Protein AF-A0A2H0RW86-F1 (afdb_monomer)

Solvent-accessible surface area (backbone atoms only — not comparable to full-atom values): 8287 Å² total; per-residue (Å²): 111,72,70,57,53,58,51,48,54,52,51,51,50,51,51,52,51,52,51,49,52,52,50,54,51,50,53,52,51,52,52,51,55,50,51,50,54,52,52,51,33,62,74,70,50,51,62,77,38,70,71,53,38,52,56,49,49,55,52,49,53,41,53,51,54,52,46,53,52,49,55,52,52,46,53,49,54,55,44,23,73,74,66,79,49,75,62,65,65,63,55,47,53,47,55,24,49,53,36,49,50,42,55,75,63,46,42,89,82,46,55,74,65,56,49,51,50,34,50,52,50,19,50,52,39,46,52,52,43,49,72,73,49,40,73,64,54,54,55,51,53,51,52,58,58,53,61,65,73,74,117

Sequence (151 aa):
MQRIISQLDKLFSFFVFLVIVMLALYMALRIGVGAEYMFSGVLSGELLDHDVLDIFSRRALHSIAEMIILIKAYRILVSYLKTHHVSVEYIVEISIIAPAIELLFAAEYYDSVSKVVLAVFGLCNLFLYLYFFGADHDEELHNVMGKHRTK

Structure (mmCIF, N/CA/C/O backbone):
data_AF-A0A2H0RW86-F1
#
_entry.id   AF-A0A2H0RW86-F1
#
loop_
_atom_site.group_PDB
_atom_site.id
_atom_site.type_symbol
_atom_site.label_atom_id
_atom_site.label_alt_id
_atom_site.label_comp_id
_atom_site.label_asym_id
_atom_site.label_entity_id
_atom_site.label_seq_id
_atom_site.pdbx_PDB_ins_code
_atom_site.Cartn_x
_atom_site.Cartn_y
_atom_site.Cartn_z
_atom_site.occupancy
_atom_site.B_iso_or_equiv
_atom_site.auth_seq_id
_atom_site.auth_comp_id
_atom_site.auth_asym_id
_atom_site.auth_atom_id
_atom_site.pdbx_PDB_model_num
ATOM 1 N N . MET A 1 1 ? -13.739 -2.473 36.608 1.00 60.31 1 MET A N 1
ATOM 2 C CA . MET A 1 1 ? -13.925 -2.849 35.188 1.00 60.31 1 MET A CA 1
ATOM 3 C C . MET A 1 1 ? -13.865 -1.644 34.248 1.00 60.31 1 MET A C 1
ATOM 5 O O . MET A 1 1 ? -12.967 -1.611 33.423 1.00 60.31 1 MET A O 1
ATOM 9 N N . GLN A 1 2 ? -14.696 -0.608 34.425 1.00 69.25 2 GLN A N 1
ATOM 10 C CA . GLN A 1 2 ? -14.697 0.590 33.555 1.00 69.25 2 GLN A CA 1
ATOM 11 C C . GLN A 1 2 ? -13.342 1.321 33.433 1.00 69.25 2 GLN A C 1
ATOM 13 O O . GLN A 1 2 ? -12.971 1.741 32.342 1.00 69.25 2 GLN A O 1
ATOM 18 N N . ARG A 1 3 ? -12.553 1.425 34.516 1.00 73.81 3 ARG A N 1
ATOM 19 C CA . ARG A 1 3 ? -11.195 2.008 34.451 1.00 73.81 3 ARG A CA 1
ATOM 20 C C . ARG A 1 3 ? -10.226 1.205 33.579 1.00 73.81 3 ARG A C 1
ATOM 22 O O . ARG A 1 3 ? -9.377 1.810 32.945 1.00 73.81 3 ARG A O 1
ATOM 29 N N . ILE A 1 4 ? -10.346 -0.122 33.549 1.00 78.25 4 ILE A N 1
ATOM 30 C CA . ILE A 1 4 ? -9.467 -0.987 32.745 1.00 78.25 4 ILE A CA 1
ATOM 31 C C . ILE A 1 4 ? -9.803 -0.815 31.262 1.00 78.25 4 ILE A C 1
ATOM 33 O O . ILE A 1 4 ? -8.898 -0.624 30.463 1.00 78.25 4 ILE A O 1
ATOM 37 N N . ILE A 1 5 ? -11.096 -0.780 30.925 1.00 74.81 5 ILE A N 1
ATOM 38 C CA . ILE A 1 5 ? -11.583 -0.551 29.556 1.00 74.81 5 ILE A CA 1
ATOM 39 C C . ILE A 1 5 ? -11.087 0.808 29.035 1.00 74.81 5 ILE A C 1
ATOM 41 O O . ILE A 1 5 ? -10.445 0.873 27.997 1.00 74.81 5 ILE A O 1
ATOM 45 N N . SER A 1 6 ? -11.238 1.879 29.823 1.00 74.88 6 SER A N 1
ATOM 46 C CA . SER A 1 6 ? -10.766 3.216 29.428 1.00 74.88 6 SER A CA 1
ATOM 47 C C . SER A 1 6 ? -9.241 3.319 29.251 1.00 74.88 6 SER A C 1
ATOM 49 O O . SER A 1 6 ? -8.766 4.096 28.423 1.00 74.88 6 SER A O 1
ATOM 51 N N . GLN A 1 7 ? -8.456 2.568 30.028 1.00 80.69 7 GLN A N 1
ATOM 52 C CA . GLN A 1 7 ? -6.997 2.518 29.865 1.00 80.69 7 GLN A CA 1
ATOM 53 C C . GLN A 1 7 ? -6.602 1.703 28.625 1.00 80.69 7 GLN A C 1
ATOM 55 O O . GLN A 1 7 ? -5.671 2.086 27.919 1.00 80.69 7 GLN A O 1
ATOM 60 N N . LEU A 1 8 ? -7.338 0.627 28.330 1.00 77.56 8 LEU A N 1
ATOM 61 C CA . LEU A 1 8 ? -7.150 -0.195 27.136 1.00 77.56 8 LEU A CA 1
ATOM 62 C C . LEU A 1 8 ? -7.418 0.607 25.853 1.00 77.56 8 LEU A C 1
ATOM 64 O O . LEU A 1 8 ? -6.594 0.585 24.944 1.00 77.56 8 LEU A O 1
ATOM 68 N N . ASP A 1 9 ? -8.505 1.382 25.812 1.00 79.62 9 ASP A N 1
ATOM 69 C CA . ASP A 1 9 ? -8.856 2.209 24.648 1.00 79.62 9 ASP A CA 1
ATOM 70 C C . ASP A 1 9 ? -7.793 3.277 24.358 1.00 79.62 9 ASP A C 1
ATOM 72 O O . ASP A 1 9 ? -7.434 3.528 23.204 1.00 79.62 9 ASP A O 1
ATOM 76 N N . LYS A 1 10 ? -7.227 3.885 25.409 1.00 81.50 10 LYS A N 1
ATOM 77 C CA . LYS A 1 10 ? -6.117 4.842 25.281 1.00 81.50 10 LYS A CA 1
ATOM 78 C C . LYS A 1 10 ? -4.848 4.179 24.761 1.00 81.50 10 LYS A C 1
ATOM 80 O O . LYS A 1 10 ? -4.180 4.757 23.906 1.00 81.50 10 LYS A O 1
ATOM 85 N N . LEU A 1 11 ? -4.527 2.981 25.251 1.00 85.25 11 LEU A N 1
ATOM 86 C CA . LEU A 1 11 ? -3.377 2.211 24.780 1.00 85.25 11 LEU A CA 1
ATOM 87 C C . LEU A 1 11 ? -3.537 1.842 23.300 1.00 85.25 11 LEU A C 1
ATOM 89 O O . LEU A 1 11 ? -2.606 2.027 22.521 1.00 85.25 11 LEU A O 1
ATOM 93 N N . PHE A 1 12 ? -4.723 1.379 22.903 1.00 81.00 12 PHE A N 1
ATOM 94 C CA . PHE A 1 12 ? -5.012 1.021 21.518 1.00 81.00 12 PHE A CA 1
ATOM 95 C C . PHE A 1 12 ? -4.956 2.242 20.593 1.00 81.00 12 PHE A C 1
ATOM 97 O O . PHE A 1 12 ? -4.340 2.195 19.533 1.00 81.00 12 PHE A O 1
ATOM 104 N N . SER A 1 13 ? -5.511 3.374 21.024 1.00 81.25 13 SER A N 1
ATOM 105 C CA . SER A 1 13 ? -5.438 4.632 20.270 1.00 81.25 13 SER A CA 1
ATOM 106 C C . SER A 1 13 ? -3.998 5.127 20.121 1.00 81.25 13 SER A C 1
ATOM 108 O O . SER A 1 13 ? -3.603 5.569 19.045 1.00 81.25 13 SER A O 1
ATOM 110 N N . PHE A 1 14 ? -3.184 5.012 21.173 1.00 86.88 14 PHE A N 1
ATOM 111 C CA . PHE A 1 14 ? -1.761 5.340 21.109 1.00 86.88 14 PHE A CA 1
ATOM 112 C C . PHE A 1 14 ? -1.005 4.417 20.145 1.00 86.88 14 PHE A C 1
ATOM 114 O O . PHE A 1 14 ? -0.202 4.889 19.342 1.00 86.88 14 PHE A O 1
ATOM 121 N N . PHE A 1 15 ? -1.299 3.117 20.177 1.00 86.50 15 PHE A N 1
ATOM 122 C CA . PHE A 1 15 ? -0.742 2.153 19.234 1.00 86.50 15 PHE A CA 1
ATOM 123 C C . PHE A 1 15 ? -1.103 2.510 17.787 1.00 86.50 15 PHE A C 1
ATOM 125 O O . PHE A 1 15 ? -0.214 2.610 16.945 1.00 86.50 15 PHE A O 1
ATOM 132 N N . VAL A 1 16 ? -2.378 2.788 17.498 1.00 85.56 16 VAL A N 1
ATOM 133 C CA . VAL A 1 16 ? -2.818 3.194 16.154 1.00 85.56 16 VAL A CA 1
ATOM 134 C C . VAL A 1 16 ? -2.143 4.493 15.712 1.00 85.56 16 VAL A C 1
ATOM 136 O O . VAL A 1 16 ? -1.704 4.595 14.569 1.00 85.56 16 VAL A O 1
ATOM 139 N N . PHE A 1 17 ? -2.002 5.471 16.608 1.00 86.94 17 PHE A N 1
ATOM 140 C CA . PHE A 1 17 ? -1.267 6.700 16.317 1.00 86.94 17 PHE A CA 1
ATOM 141 C C . PHE A 1 17 ? 0.189 6.421 15.921 1.00 86.94 17 PHE A C 1
ATOM 143 O O . PHE A 1 17 ? 0.665 6.953 14.919 1.00 86.94 17 PHE A O 1
ATOM 150 N N . LEU A 1 18 ? 0.878 5.546 16.655 1.00 90.44 18 LEU A N 1
ATOM 151 C CA . LEU A 1 18 ? 2.242 5.137 16.328 1.00 90.44 18 LEU A CA 1
ATOM 152 C C . LEU A 1 18 ? 2.302 4.476 14.943 1.00 90.44 18 LEU A C 1
ATOM 154 O O . LEU A 1 18 ? 3.158 4.837 14.137 1.00 90.44 18 LEU A O 1
ATOM 158 N N . VAL A 1 19 ? 1.362 3.578 14.631 1.00 88.81 19 VAL A N 1
ATOM 159 C CA . VAL A 1 19 ? 1.268 2.933 13.309 1.00 88.81 19 VAL A CA 1
ATOM 160 C C . VAL A 1 19 ? 1.077 3.968 12.199 1.00 88.81 19 VAL A C 1
ATOM 162 O O . VAL A 1 19 ? 1.751 3.885 11.178 1.00 88.81 19 VAL A O 1
ATOM 165 N N . ILE A 1 20 ? 0.224 4.976 12.395 1.00 89.00 20 ILE A N 1
ATOM 166 C CA . ILE A 1 20 ? 0.021 6.062 11.421 1.00 89.00 20 ILE A CA 1
ATOM 167 C C . ILE A 1 20 ? 1.318 6.829 11.168 1.00 89.00 20 ILE A C 1
ATOM 169 O O . ILE A 1 20 ? 1.648 7.111 10.016 1.00 89.00 20 ILE A O 1
ATOM 173 N N . VAL A 1 21 ? 2.061 7.157 12.228 1.00 91.31 21 VAL A N 1
ATOM 174 C CA . VAL A 1 21 ? 3.346 7.860 12.110 1.00 91.31 21 VAL A CA 1
ATOM 175 C C . VAL A 1 21 ? 4.367 6.998 11.369 1.00 91.31 21 VAL A C 1
ATOM 177 O O . VAL A 1 21 ? 5.021 7.491 10.452 1.00 91.31 21 VAL A O 1
ATOM 180 N N . MET A 1 22 ? 4.478 5.710 11.710 1.00 90.88 22 MET A N 1
ATOM 181 C CA . MET A 1 22 ? 5.377 4.784 11.012 1.00 90.88 22 MET A CA 1
ATOM 182 C C . MET A 1 22 ? 5.008 4.632 9.538 1.00 90.88 22 MET A C 1
ATOM 184 O O . MET A 1 22 ? 5.891 4.631 8.686 1.00 90.88 22 MET A O 1
ATOM 188 N N . LEU A 1 23 ? 3.716 4.546 9.228 1.00 90.25 23 LEU A N 1
ATOM 189 C CA . LEU A 1 23 ? 3.223 4.419 7.862 1.00 90.25 23 LEU A CA 1
ATOM 190 C C . LEU A 1 23 ? 3.510 5.688 7.044 1.00 90.25 23 LEU A C 1
ATOM 192 O O . LEU A 1 23 ? 3.993 5.594 5.920 1.00 90.25 23 LEU A O 1
ATOM 196 N N . ALA A 1 24 ? 3.290 6.872 7.621 1.00 89.94 24 ALA A N 1
ATOM 197 C CA . ALA A 1 24 ? 3.628 8.143 6.983 1.00 89.94 24 ALA A CA 1
ATOM 198 C C . ALA A 1 24 ? 5.141 8.279 6.738 1.00 89.94 24 ALA A C 1
ATOM 200 O O . ALA A 1 24 ? 5.560 8.715 5.666 1.00 89.94 24 ALA A O 1
ATOM 201 N N . LEU A 1 25 ? 5.966 7.861 7.705 1.00 94.44 25 LEU A N 1
ATOM 202 C CA . LEU A 1 25 ? 7.419 7.839 7.549 1.00 94.44 25 LEU A CA 1
ATOM 203 C C . LEU A 1 25 ? 7.844 6.862 6.446 1.00 94.44 25 LEU A C 1
ATOM 205 O O . LEU A 1 25 ? 8.663 7.216 5.603 1.00 94.44 25 LEU A O 1
ATOM 209 N N . TYR A 1 26 ? 7.263 5.661 6.419 1.00 91.06 26 TYR A N 1
ATOM 210 C CA . TYR A 1 26 ? 7.523 4.666 5.381 1.00 91.06 26 TYR A CA 1
ATOM 211 C C . TYR A 1 26 ? 7.193 5.209 3.985 1.00 91.06 26 TYR A C 1
ATOM 213 O O . TYR A 1 26 ? 8.032 5.129 3.092 1.00 91.06 26 TYR A O 1
ATOM 221 N N . MET A 1 27 ? 6.023 5.835 3.807 1.00 90.56 27 MET A N 1
ATOM 222 C CA . MET A 1 27 ? 5.651 6.484 2.544 1.00 90.56 27 MET A CA 1
ATOM 223 C C . MET A 1 27 ? 6.663 7.558 2.133 1.00 90.56 27 MET A C 1
ATOM 225 O O . MET A 1 27 ? 7.093 7.584 0.982 1.00 90.56 27 MET A O 1
ATOM 229 N N . ALA A 1 28 ? 7.063 8.429 3.064 1.00 91.44 28 ALA A N 1
ATOM 230 C CA . ALA A 1 28 ? 8.018 9.498 2.786 1.00 91.44 28 ALA A CA 1
ATOM 231 C C . ALA A 1 28 ? 9.384 8.944 2.353 1.00 91.44 28 ALA A C 1
ATOM 233 O O . ALA A 1 28 ? 9.948 9.402 1.359 1.00 91.44 28 ALA A O 1
ATOM 234 N N . LEU A 1 29 ? 9.884 7.920 3.051 1.00 92.25 29 LEU A N 1
ATOM 235 C CA . LEU A 1 29 ? 11.125 7.235 2.690 1.00 92.25 29 LEU A CA 1
ATOM 236 C C . LEU A 1 29 ? 11.011 6.561 1.322 1.00 92.25 29 LEU A C 1
ATOM 238 O O . LEU A 1 29 ? 11.920 6.685 0.504 1.00 92.25 29 LEU A O 1
ATOM 242 N N . ARG A 1 30 ? 9.886 5.897 1.039 1.00 88.00 30 ARG A N 1
ATOM 243 C CA . ARG A 1 30 ? 9.650 5.231 -0.245 1.00 88.00 30 ARG A CA 1
ATOM 244 C C . ARG A 1 30 ? 9.662 6.220 -1.410 1.00 88.00 30 ARG A C 1
ATOM 246 O O . ARG A 1 30 ? 10.295 5.945 -2.426 1.00 88.00 30 ARG A O 1
ATOM 253 N N . ILE A 1 31 ? 9.009 7.373 -1.250 1.00 87.81 31 ILE A N 1
ATOM 254 C CA . ILE A 1 31 ? 9.017 8.458 -2.243 1.00 87.81 31 ILE A CA 1
ATOM 255 C C . ILE A 1 31 ? 10.432 9.006 -2.422 1.00 87.81 31 ILE A C 1
ATOM 257 O O . ILE A 1 31 ? 10.868 9.178 -3.556 1.00 87.81 31 ILE A O 1
ATOM 261 N N . GLY A 1 32 ? 11.153 9.252 -1.323 1.00 88.88 32 GLY A N 1
ATOM 262 C CA . GLY A 1 32 ? 12.518 9.779 -1.363 1.00 88.88 32 GLY A CA 1
ATOM 263 C C . GLY A 1 32 ? 13.478 8.861 -2.118 1.00 88.88 32 GLY A C 1
ATOM 264 O O . GLY A 1 32 ? 14.140 9.300 -3.053 1.00 88.88 32 GLY A O 1
ATOM 265 N N . VAL A 1 33 ? 13.478 7.572 -1.775 1.00 88.00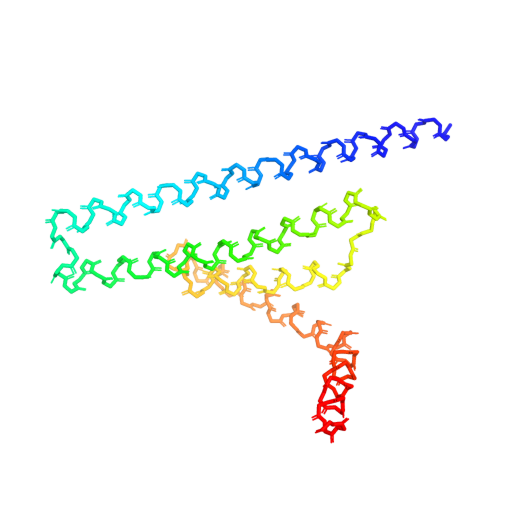 33 VAL A N 1
ATOM 266 C CA . VAL A 1 33 ? 14.282 6.549 -2.457 1.00 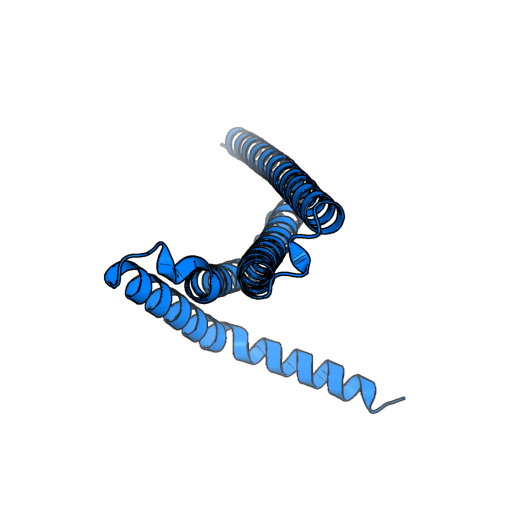88.00 33 VAL A CA 1
ATOM 267 C C . VAL A 1 33 ? 13.876 6.422 -3.929 1.00 88.00 33 VAL A C 1
ATOM 269 O O . VAL A 1 33 ? 14.732 6.351 -4.806 1.00 88.00 33 VAL A O 1
ATOM 272 N N . GLY A 1 34 ? 12.572 6.438 -4.226 1.00 83.94 34 GLY A N 1
ATOM 273 C CA . GLY A 1 34 ? 12.075 6.429 -5.601 1.00 83.94 34 GLY A CA 1
ATOM 274 C C . GLY A 1 34 ? 12.603 7.610 -6.417 1.00 83.94 34 GLY A C 1
ATOM 275 O O . GLY A 1 34 ? 13.128 7.407 -7.509 1.00 83.94 34 GLY A O 1
ATOM 276 N N . ALA A 1 35 ? 12.522 8.825 -5.868 1.00 86.00 35 ALA A N 1
ATOM 277 C CA . ALA A 1 35 ? 12.998 10.048 -6.509 1.00 86.00 35 ALA A CA 1
ATOM 278 C C . ALA A 1 35 ? 14.515 10.038 -6.750 1.00 86.00 35 ALA A C 1
ATOM 280 O O . ALA A 1 35 ? 14.958 10.470 -7.813 1.00 86.00 35 ALA A O 1
ATOM 281 N N . GLU A 1 36 ? 15.299 9.512 -5.805 1.00 87.94 36 GLU A N 1
ATOM 282 C CA . GLU A 1 36 ? 16.748 9.356 -5.960 1.00 87.94 36 GLU A CA 1
ATOM 283 C C . GLU A 1 36 ? 17.088 8.436 -7.138 1.00 87.94 36 GLU A C 1
ATOM 285 O O . GLU A 1 36 ? 17.870 8.828 -8.003 1.00 87.94 36 GLU A O 1
ATOM 290 N N . TYR A 1 37 ? 16.435 7.272 -7.238 1.00 83.88 37 TYR A N 1
ATOM 291 C CA . TYR A 1 37 ? 16.625 6.358 -8.368 1.00 83.88 37 TYR A CA 1
ATOM 292 C C . TYR A 1 37 ? 16.216 6.978 -9.710 1.00 83.88 37 TYR A C 1
ATOM 294 O O . TYR A 1 37 ? 16.891 6.755 -10.716 1.00 83.88 37 TYR A O 1
ATOM 302 N N . MET A 1 38 ? 15.130 7.765 -9.749 1.00 80.81 38 MET A N 1
ATOM 303 C CA . MET A 1 38 ? 14.756 8.487 -10.974 1.00 80.81 38 MET A CA 1
ATOM 304 C C . MET A 1 38 ? 15.845 9.487 -11.363 1.00 80.81 38 MET A C 1
ATOM 306 O O . MET A 1 38 ? 16.247 9.558 -12.521 1.00 80.81 38 MET A O 1
ATOM 310 N N . PHE A 1 39 ? 16.324 10.265 -10.392 1.00 86.31 39 PHE A N 1
ATOM 311 C CA . PHE A 1 39 ? 17.309 11.310 -10.625 1.00 86.31 39 PHE A CA 1
ATOM 312 C C . PHE A 1 39 ? 18.645 10.733 -11.098 1.00 86.31 39 PHE A C 1
ATOM 314 O O . PHE A 1 39 ? 19.209 11.225 -12.077 1.00 86.31 39 PHE A O 1
ATOM 321 N N . SER A 1 40 ? 19.122 9.661 -10.457 1.00 85.88 40 SER A N 1
ATOM 322 C CA . SER A 1 40 ? 20.357 8.993 -10.863 1.00 85.88 40 SER A CA 1
ATOM 323 C C . SER A 1 40 ? 20.240 8.394 -12.264 1.00 85.88 40 SER A C 1
ATOM 325 O O . SER A 1 40 ? 21.162 8.570 -13.051 1.00 85.88 40 SER A O 1
ATOM 327 N N . GLY A 1 41 ? 19.104 7.769 -12.600 1.00 81.81 41 GLY A N 1
ATOM 328 C CA . GLY A 1 41 ? 18.860 7.177 -13.922 1.00 81.81 41 GLY A CA 1
ATOM 329 C C . GLY A 1 41 ? 18.757 8.201 -15.061 1.00 81.81 41 GLY A C 1
ATOM 330 O O . GLY A 1 41 ? 19.171 7.929 -16.188 1.00 81.81 41 GLY A O 1
ATOM 331 N N . VAL A 1 42 ? 18.236 9.405 -14.782 1.00 84.00 42 VAL A N 1
ATOM 332 C CA . VAL A 1 42 ? 18.237 10.522 -15.749 1.00 84.00 42 VAL A CA 1
ATOM 333 C C . VAL A 1 42 ? 19.654 11.048 -15.955 1.00 84.00 42 VAL A C 1
ATOM 335 O O . VAL A 1 42 ? 20.055 11.303 -17.089 1.00 84.00 42 VAL A O 1
ATOM 338 N N . LEU A 1 43 ? 20.418 11.200 -14.872 1.00 86.25 43 LEU A N 1
ATOM 339 C CA . LEU A 1 43 ? 21.770 11.748 -14.923 1.00 86.25 43 LEU A CA 1
ATOM 340 C C . LEU A 1 43 ? 22.775 10.782 -15.572 1.00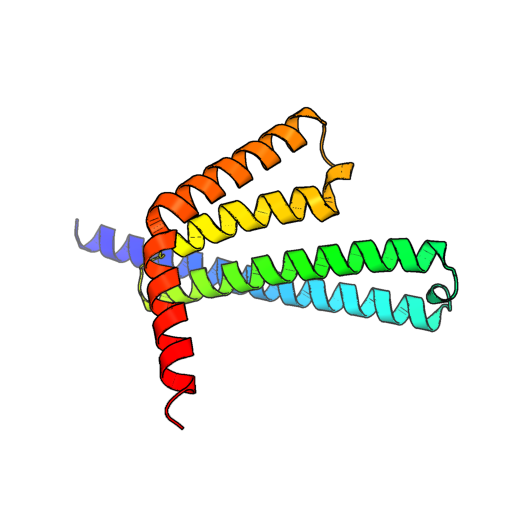 86.25 43 LEU A C 1
ATOM 342 O O . LEU A 1 43 ? 23.682 11.234 -16.268 1.00 86.25 43 LEU A O 1
ATOM 346 N N . SER A 1 44 ? 22.614 9.471 -15.364 1.00 83.06 44 SER A N 1
ATOM 347 C CA . SER A 1 44 ? 23.459 8.427 -15.960 1.00 83.06 44 SER A CA 1
ATOM 348 C C . SER A 1 44 ? 23.157 8.175 -17.441 1.00 83.06 44 SER A C 1
ATOM 350 O O . SER A 1 44 ? 23.955 7.536 -18.123 1.00 83.06 44 SER A O 1
ATOM 352 N N . GLY A 1 45 ? 22.027 8.676 -17.955 1.00 80.06 45 GLY A N 1
ATOM 353 C CA . GLY A 1 45 ? 21.568 8.412 -19.321 1.00 80.06 45 GLY A CA 1
ATOM 354 C C . GLY A 1 45 ? 21.058 6.982 -19.542 1.00 80.06 45 GLY A C 1
ATOM 355 O O . GLY A 1 45 ? 20.697 6.644 -20.667 1.00 80.06 45 GLY A O 1
ATOM 356 N N . GLU A 1 46 ? 20.979 6.158 -18.492 1.00 76.19 46 GLU A N 1
ATOM 357 C CA . GLU A 1 46 ? 20.505 4.765 -18.555 1.00 76.19 46 GLU A CA 1
ATOM 358 C C . GLU A 1 46 ? 19.039 4.656 -18.999 1.00 76.19 46 GLU A C 1
ATOM 360 O O . GLU A 1 46 ? 18.642 3.650 -19.574 1.00 76.19 46 GLU A O 1
ATOM 365 N N . LEU A 1 47 ? 18.238 5.712 -18.813 1.00 69.44 47 LEU A N 1
ATOM 366 C CA . LEU A 1 47 ? 16.844 5.773 -19.277 1.00 69.44 47 LEU A CA 1
ATOM 367 C C . LEU A 1 47 ? 16.680 5.812 -20.808 1.00 69.44 47 LEU A C 1
ATOM 369 O O . LEU A 1 47 ? 15.551 5.749 -21.292 1.00 69.44 47 LEU A O 1
ATOM 373 N N . LEU A 1 48 ? 17.773 5.939 -21.569 1.00 75.38 48 LEU A N 1
ATOM 374 C CA . LEU A 1 48 ? 17.757 5.838 -23.033 1.00 75.38 48 LEU A CA 1
ATOM 375 C C . LEU A 1 48 ? 17.822 4.387 -23.530 1.00 75.38 48 LEU A C 1
ATOM 377 O O . LEU A 1 48 ? 17.579 4.149 -24.713 1.00 75.38 48 LEU A O 1
ATOM 381 N N . ASP A 1 49 ? 18.142 3.434 -22.652 1.00 81.00 49 ASP A N 1
ATOM 382 C CA . ASP A 1 49 ? 18.106 2.011 -22.968 1.00 81.00 49 ASP A CA 1
ATOM 383 C C . ASP A 1 49 ? 16.687 1.456 -22.762 1.00 81.00 49 ASP A C 1
ATOM 385 O O . ASP A 1 49 ? 16.079 1.616 -21.699 1.00 81.00 49 ASP A O 1
ATOM 389 N N . HIS A 1 50 ? 16.143 0.810 -23.795 1.00 76.88 50 HIS A N 1
ATOM 390 C CA . HIS A 1 50 ? 14.770 0.307 -23.799 1.00 76.88 50 HIS A CA 1
ATOM 391 C C . HIS A 1 50 ? 14.545 -0.787 -22.749 1.00 76.88 50 HIS A C 1
ATOM 393 O O . HIS A 1 50 ? 13.485 -0.801 -22.119 1.00 76.88 50 HIS A O 1
ATOM 399 N N . ASP A 1 51 ? 15.537 -1.649 -22.517 1.00 81.12 51 ASP A N 1
ATOM 400 C CA . ASP A 1 51 ? 15.430 -2.739 -21.541 1.00 81.12 51 ASP A CA 1
ATOM 401 C C . ASP A 1 51 ? 15.433 -2.194 -20.102 1.00 81.12 51 ASP A C 1
ATOM 403 O O . ASP A 1 51 ? 14.664 -2.636 -19.244 1.00 81.12 51 ASP A O 1
ATOM 407 N N . VAL A 1 52 ? 16.248 -1.168 -19.838 1.00 78.12 52 VAL A N 1
ATOM 408 C CA . VAL A 1 52 ? 16.305 -0.500 -18.529 1.00 78.12 52 VAL A CA 1
ATOM 409 C C . VAL A 1 52 ? 15.027 0.297 -18.267 1.00 78.12 52 VAL A C 1
ATOM 411 O O . VAL A 1 52 ? 14.501 0.272 -17.149 1.00 78.12 52 VAL A O 1
ATOM 414 N N . LEU A 1 53 ? 14.489 0.965 -19.291 1.00 79.12 53 LEU A N 1
ATOM 415 C CA . LEU A 1 53 ? 13.255 1.740 -19.190 1.00 79.12 53 LEU A CA 1
ATOM 416 C C . LEU A 1 53 ? 12.041 0.861 -18.861 1.00 79.12 53 LEU A C 1
ATOM 418 O O . LEU A 1 53 ? 11.193 1.279 -18.068 1.00 79.12 53 LEU A O 1
ATOM 422 N N . ASP A 1 54 ? 11.950 -0.345 -19.423 1.00 82.00 54 ASP A N 1
ATOM 423 C CA . ASP A 1 54 ? 10.835 -1.262 -19.156 1.00 82.00 54 ASP A CA 1
ATOM 424 C C . ASP A 1 54 ? 10.878 -1.800 -17.715 1.00 82.00 54 ASP A C 1
ATOM 426 O O . ASP A 1 54 ? 9.896 -1.712 -16.969 1.00 82.00 54 ASP A O 1
ATOM 430 N N . ILE A 1 55 ? 12.058 -2.236 -17.257 1.00 80.56 55 ILE A N 1
ATOM 431 C CA . ILE A 1 55 ? 12.280 -2.675 -15.869 1.00 80.56 55 ILE A CA 1
ATOM 432 C C . ILE A 1 55 ? 11.952 -1.548 -14.882 1.00 80.56 55 ILE A C 1
ATOM 434 O O . ILE A 1 55 ? 11.277 -1.765 -13.867 1.00 80.56 55 ILE A O 1
ATOM 438 N N . PHE A 1 56 ? 12.419 -0.334 -15.178 1.00 80.94 56 PHE A N 1
ATOM 439 C CA . PHE A 1 56 ? 12.149 0.844 -14.366 1.00 80.94 56 PHE A CA 1
ATOM 440 C C . PHE A 1 56 ? 10.651 1.162 -14.318 1.00 80.94 56 PHE A C 1
ATOM 442 O O . PHE A 1 56 ? 10.101 1.362 -13.234 1.00 80.94 56 PHE A O 1
ATOM 449 N N . SER A 1 57 ? 9.974 1.145 -15.468 1.00 80.44 57 SER A N 1
ATOM 450 C CA . SER A 1 57 ? 8.538 1.421 -15.578 1.00 80.44 57 SER A CA 1
ATOM 451 C C . SER A 1 57 ? 7.710 0.417 -14.777 1.00 80.44 57 SER A C 1
ATOM 453 O O . SER A 1 57 ? 6.827 0.809 -14.011 1.00 80.44 57 SER A O 1
ATOM 455 N N . ARG A 1 58 ? 8.035 -0.878 -14.869 1.00 80.75 58 ARG A N 1
ATOM 456 C CA . ARG A 1 58 ? 7.367 -1.932 -14.092 1.00 80.75 58 ARG A CA 1
ATOM 457 C C . ARG A 1 58 ? 7.549 -1.734 -12.585 1.00 80.75 58 ARG A C 1
ATOM 459 O O . ARG A 1 58 ? 6.585 -1.846 -11.826 1.00 80.75 58 ARG A O 1
ATOM 466 N N . ARG A 1 59 ? 8.761 -1.378 -12.147 1.00 80.19 59 ARG A N 1
ATOM 46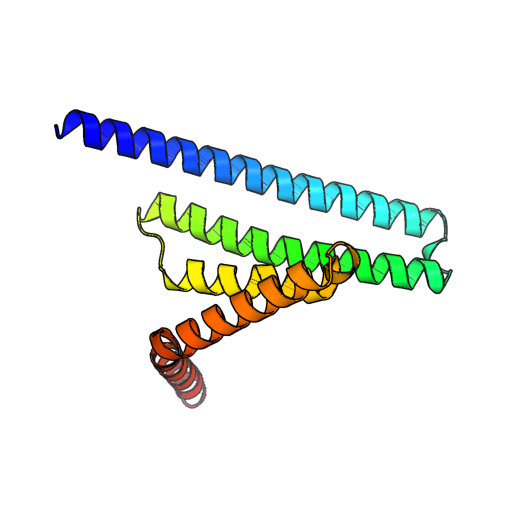7 C CA . ARG A 1 59 ? 9.057 -1.085 -10.735 1.00 80.19 59 ARG A CA 1
ATOM 468 C C . ARG A 1 59 ? 8.347 0.180 -10.246 1.00 80.19 59 ARG A C 1
ATOM 470 O O . ARG A 1 59 ? 7.841 0.196 -9.123 1.00 80.19 59 ARG A O 1
ATOM 477 N N . ALA A 1 60 ? 8.279 1.217 -11.077 1.00 80.94 60 ALA A N 1
ATOM 478 C CA . ALA A 1 60 ? 7.571 2.454 -10.768 1.00 80.94 60 ALA A CA 1
ATOM 479 C C . ALA A 1 60 ? 6.066 2.205 -10.602 1.00 80.94 60 ALA A C 1
ATOM 481 O O . ALA A 1 60 ? 5.487 2.628 -9.604 1.00 80.94 60 ALA A O 1
ATOM 482 N N . LEU A 1 61 ? 5.446 1.454 -11.518 1.00 81.75 61 LEU A N 1
ATOM 483 C CA . LEU A 1 61 ? 4.031 1.089 -11.429 1.00 81.75 61 LEU A CA 1
ATOM 484 C C . LEU A 1 61 ? 3.722 0.284 -10.163 1.00 81.75 61 LEU A C 1
ATOM 486 O O . LEU A 1 61 ? 2.757 0.604 -9.468 1.00 81.75 61 LEU A O 1
ATOM 490 N N . HIS A 1 62 ? 4.565 -0.694 -9.817 1.00 82.94 62 HIS A N 1
ATOM 491 C CA . HIS A 1 62 ? 4.420 -1.434 -8.563 1.00 82.94 62 HIS A CA 1
ATOM 492 C C . HIS A 1 62 ? 4.487 -0.506 -7.343 1.00 82.94 62 HIS A C 1
ATOM 494 O O . HIS A 1 62 ? 3.618 -0.559 -6.477 1.00 82.94 62 HIS A O 1
ATOM 500 N N . SER A 1 63 ? 5.467 0.402 -7.305 1.00 82.44 63 SER A N 1
ATOM 501 C CA . SER A 1 63 ? 5.626 1.343 -6.191 1.00 82.44 63 SER A CA 1
ATOM 502 C C . SER A 1 63 ? 4.465 2.337 -6.085 1.00 82.44 63 SER A C 1
ATOM 504 O O . SER A 1 63 ? 4.090 2.720 -4.978 1.00 82.44 63 SER A O 1
ATOM 506 N N . ILE A 1 64 ? 3.887 2.764 -7.213 1.00 83.19 64 ILE A N 1
ATOM 507 C CA . ILE A 1 64 ? 2.696 3.625 -7.240 1.00 83.19 64 ILE A CA 1
ATOM 508 C C . ILE A 1 64 ? 1.483 2.857 -6.708 1.00 83.19 64 ILE A C 1
ATOM 510 O O . ILE A 1 64 ? 0.731 3.386 -5.891 1.00 83.19 64 ILE A O 1
ATOM 514 N N . ALA A 1 65 ? 1.303 1.608 -7.136 1.00 83.12 65 ALA A N 1
ATOM 515 C CA . ALA A 1 65 ? 0.218 0.753 -6.676 1.00 83.12 65 ALA A CA 1
ATOM 516 C C . ALA A 1 65 ? 0.301 0.510 -5.156 1.00 83.12 65 ALA A C 1
ATOM 518 O O . ALA A 1 65 ? -0.684 0.705 -4.439 1.00 83.12 65 ALA A O 1
ATOM 519 N N . GLU A 1 66 ? 1.496 0.191 -4.650 1.00 83.06 66 GLU A N 1
ATOM 520 C CA . GLU A 1 66 ? 1.780 0.075 -3.215 1.00 83.06 66 GLU A CA 1
ATOM 521 C C . GLU A 1 66 ? 1.434 1.380 -2.473 1.00 83.06 66 GLU A C 1
ATOM 523 O O . GLU A 1 66 ? 0.736 1.359 -1.457 1.00 83.06 66 GLU A O 1
ATOM 528 N N . MET A 1 67 ? 1.838 2.537 -3.012 1.00 85.56 67 MET A N 1
ATOM 529 C CA . MET A 1 67 ? 1.536 3.847 -2.426 1.00 85.56 67 MET A CA 1
ATOM 530 C C . MET A 1 67 ? 0.027 4.101 -2.311 1.00 85.56 67 MET A C 1
ATOM 532 O O . MET A 1 67 ? -0.439 4.584 -1.280 1.00 85.56 67 MET A O 1
ATOM 536 N N . ILE A 1 68 ? -0.753 3.753 -3.339 1.00 83.50 68 ILE A N 1
ATOM 537 C CA . ILE A 1 68 ? -2.214 3.913 -3.330 1.00 83.50 68 ILE A CA 1
ATOM 538 C C . ILE A 1 68 ? -2.844 3.085 -2.201 1.00 83.50 68 ILE A C 1
ATOM 540 O O . ILE A 1 68 ? -3.685 3.607 -1.461 1.00 83.50 68 ILE A O 1
ATOM 544 N N . ILE A 1 69 ? -2.414 1.829 -2.019 1.00 83.94 69 ILE A N 1
ATOM 545 C CA . ILE A 1 69 ? -2.876 0.985 -0.904 1.00 83.94 69 ILE A CA 1
ATOM 546 C C . ILE A 1 69 ? -2.542 1.647 0.429 1.00 83.94 69 ILE A C 1
ATOM 548 O O . ILE A 1 69 ? -3.410 1.775 1.294 1.00 83.94 69 ILE A O 1
ATOM 552 N N . LEU A 1 70 ? -1.294 2.082 0.599 1.00 85.50 70 LEU A N 1
ATOM 553 C CA . LEU A 1 70 ? -0.836 2.677 1.846 1.00 85.50 70 LEU A CA 1
ATOM 554 C C . LEU A 1 70 ? -1.624 3.951 2.165 1.00 85.50 70 LEU A C 1
ATOM 556 O O . LEU A 1 70 ? -2.017 4.145 3.312 1.00 85.50 70 LEU A O 1
ATOM 560 N N . ILE A 1 71 ? -1.909 4.806 1.177 1.00 85.81 71 ILE A N 1
ATOM 561 C CA . ILE A 1 71 ? -2.718 6.022 1.368 1.00 85.81 71 ILE A CA 1
ATOM 562 C C . ILE A 1 71 ? -4.126 5.652 1.847 1.00 85.81 71 ILE A C 1
ATOM 564 O O . ILE A 1 71 ? -4.671 6.294 2.751 1.00 85.81 71 ILE A O 1
ATOM 568 N N . LYS A 1 72 ? -4.713 4.590 1.286 1.00 82.00 72 LYS A N 1
ATOM 569 C CA . LYS A 1 72 ? -6.024 4.093 1.715 1.00 82.00 72 LYS A CA 1
ATOM 570 C C . LYS A 1 72 ? -5.967 3.556 3.151 1.00 82.00 72 LYS A C 1
ATOM 572 O O . LYS A 1 72 ? -6.794 3.947 3.974 1.00 82.00 72 LYS A O 1
ATOM 577 N N . ALA A 1 73 ? -4.945 2.767 3.492 1.00 83.19 73 ALA A N 1
ATOM 578 C CA . ALA A 1 73 ? -4.711 2.266 4.848 1.00 83.19 73 ALA A CA 1
ATOM 579 C C . ALA A 1 73 ? -4.502 3.403 5.867 1.00 83.19 73 ALA A C 1
ATOM 581 O O . ALA A 1 73 ? -5.102 3.394 6.943 1.00 83.19 73 ALA A O 1
ATOM 582 N N . TYR A 1 74 ? -3.728 4.431 5.505 1.00 85.44 74 TYR A N 1
ATOM 583 C CA . TYR A 1 74 ? -3.553 5.651 6.296 1.00 85.44 74 TYR A CA 1
ATOM 584 C C . TYR A 1 74 ? -4.898 6.313 6.597 1.00 85.44 74 TYR A C 1
ATOM 586 O O . TYR A 1 74 ? -5.202 6.619 7.751 1.00 85.44 74 TYR A O 1
ATOM 594 N N . ARG A 1 75 ? -5.732 6.507 5.567 1.00 82.38 75 ARG A N 1
ATOM 595 C CA . ARG A 1 75 ? -7.039 7.158 5.706 1.00 82.38 75 ARG A CA 1
ATOM 596 C C . ARG A 1 75 ? -7.955 6.388 6.656 1.00 82.38 75 ARG A C 1
ATOM 598 O O . ARG A 1 75 ? -8.640 7.016 7.462 1.00 82.38 75 ARG A O 1
ATOM 605 N N . ILE A 1 76 ? -7.928 5.057 6.606 1.00 81.94 76 ILE A N 1
ATOM 606 C CA . ILE A 1 76 ? -8.689 4.196 7.520 1.00 81.94 76 ILE A CA 1
ATOM 607 C C . ILE A 1 76 ? -8.210 4.364 8.960 1.00 81.94 76 ILE A C 1
ATOM 609 O O . ILE A 1 76 ? -9.030 4.602 9.843 1.00 81.94 76 ILE A O 1
ATOM 613 N N . LEU A 1 77 ? -6.900 4.293 9.202 1.00 81.75 77 LEU A N 1
ATOM 614 C CA . LEU A 1 77 ? -6.336 4.433 10.548 1.00 81.75 77 LEU A CA 1
ATOM 615 C C . LEU A 1 77 ? -6.624 5.822 11.140 1.00 81.75 77 LEU A C 1
ATOM 617 O O . LEU A 1 77 ? -6.987 5.943 12.309 1.00 81.75 77 LEU A O 1
ATOM 621 N N . VAL A 1 78 ? -6.533 6.879 10.328 1.00 82.38 78 VAL A N 1
ATOM 622 C CA . VAL A 1 78 ? -6.904 8.240 10.746 1.00 82.38 78 VAL A CA 1
ATOM 623 C C . VAL A 1 78 ? -8.403 8.345 11.031 1.00 82.38 78 VAL A C 1
ATOM 625 O O . VAL A 1 78 ? -8.795 8.986 12.006 1.00 82.38 78 VAL A O 1
ATOM 628 N N . SER A 1 79 ? -9.252 7.722 10.209 1.00 79.12 79 SER A N 1
ATOM 629 C CA . SER A 1 79 ? -10.699 7.677 10.450 1.00 79.12 79 SER A CA 1
ATOM 630 C C . SER A 1 79 ? -11.022 6.946 11.754 1.00 79.12 79 SER A C 1
ATOM 632 O O . SER A 1 79 ? -11.839 7.424 12.545 1.00 79.12 79 SER A O 1
ATOM 634 N N . TYR A 1 80 ? -10.312 5.850 12.031 1.00 79.06 80 TYR A N 1
ATOM 635 C CA . TYR A 1 80 ? -10.417 5.112 13.283 1.00 79.06 80 TYR A CA 1
ATOM 636 C C . TYR A 1 80 ? -10.032 5.970 14.489 1.00 79.06 80 TYR A C 1
ATOM 638 O O . TYR A 1 80 ? -10.777 6.007 15.459 1.00 79.06 80 TYR A O 1
ATOM 646 N N . LEU A 1 81 ? -8.930 6.727 14.434 1.00 77.00 81 LEU A N 1
ATOM 647 C CA . LEU A 1 81 ? -8.572 7.632 15.536 1.00 77.00 81 LEU A CA 1
ATOM 648 C C . LEU A 1 81 ? -9.632 8.705 15.811 1.00 77.00 81 LEU A C 1
ATOM 650 O O . LEU A 1 81 ? -9.750 9.168 16.941 1.00 77.00 81 LEU A O 1
ATOM 654 N N . LYS A 1 82 ? -10.377 9.130 14.786 1.00 76.50 82 LYS A N 1
ATOM 655 C CA . LYS A 1 82 ? -11.412 10.164 14.924 1.00 76.50 82 LYS A CA 1
ATOM 656 C C . LYS A 1 82 ? -12.739 9.614 15.431 1.00 76.50 82 LYS A C 1
ATOM 658 O O . LYS A 1 82 ? -13.437 10.307 16.162 1.00 76.50 82 LYS A O 1
ATOM 663 N N . THR A 1 83 ? -13.113 8.417 14.990 1.00 79.00 83 THR A N 1
ATOM 664 C CA . THR A 1 83 ? -14.471 7.879 15.172 1.00 79.00 83 THR A CA 1
ATOM 665 C C . THR A 1 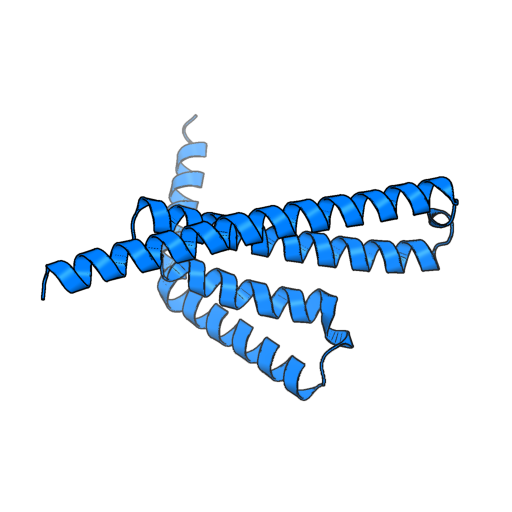83 ? -14.521 6.611 16.019 1.00 79.00 83 THR A C 1
ATOM 667 O O . THR A 1 83 ? -15.610 6.166 16.354 1.00 79.00 83 THR A O 1
ATOM 670 N N . HIS A 1 84 ? -13.372 6.017 16.359 1.00 70.62 84 HIS A N 1
ATOM 671 C CA . HIS A 1 84 ? -13.223 4.685 16.968 1.00 70.62 84 HIS A CA 1
ATOM 672 C C . HIS A 1 84 ? -13.909 3.540 16.205 1.00 70.62 84 HIS A C 1
ATOM 674 O O . HIS A 1 84 ? -13.965 2.411 16.691 1.00 70.62 84 HIS A O 1
ATOM 680 N N . HIS A 1 85 ? -14.374 3.801 14.983 1.00 70.44 85 HIS A N 1
ATOM 681 C CA . HIS A 1 85 ? -15.021 2.828 14.121 1.00 70.44 85 HIS A CA 1
ATOM 682 C C . HIS A 1 85 ? -14.211 2.656 12.837 1.00 70.44 85 HIS A C 1
ATOM 684 O O . HIS A 1 85 ? -13.783 3.623 12.206 1.00 70.44 85 HIS A O 1
ATOM 690 N N . VAL A 1 86 ? -13.997 1.400 12.446 1.00 70.25 86 VAL A N 1
ATOM 691 C CA . VAL A 1 86 ? -13.522 1.051 11.106 1.00 70.25 86 VAL A CA 1
ATOM 692 C C . VAL A 1 86 ? -14.730 0.560 10.321 1.00 70.25 86 VAL A C 1
ATOM 694 O O . VAL A 1 86 ? -15.380 -0.388 10.760 1.00 70.25 86 VAL A O 1
ATOM 697 N N . SER A 1 87 ? -15.046 1.187 9.181 1.00 72.44 87 SER A N 1
ATOM 698 C CA . SER A 1 87 ? -16.061 0.616 8.288 1.00 72.44 87 SER A CA 1
ATOM 699 C C . SER A 1 87 ? -15.532 -0.701 7.734 1.00 72.44 87 SER A C 1
ATOM 701 O O . SER A 1 87 ? -14.429 -0.747 7.182 1.00 72.44 87 SER A O 1
ATOM 703 N N . VAL A 1 88 ? -16.322 -1.761 7.888 1.00 73.38 88 VAL A N 1
ATOM 704 C CA . VAL A 1 88 ? -16.012 -3.097 7.361 1.00 73.38 88 VAL A CA 1
ATOM 705 C C . VAL A 1 88 ? -15.815 -3.038 5.848 1.00 73.38 88 VAL A C 1
ATOM 707 O O . VAL A 1 88 ? -14.935 -3.713 5.326 1.00 73.38 88 VAL A O 1
ATOM 710 N N . GLU A 1 89 ? -16.552 -2.160 5.170 1.00 77.94 89 GLU A N 1
ATOM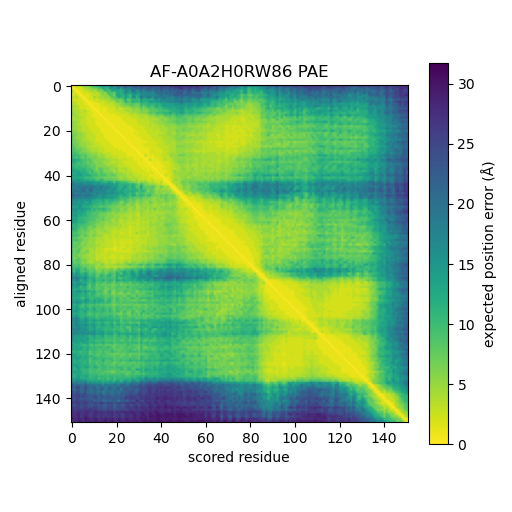 711 C CA . GLU A 1 89 ? -16.417 -1.887 3.742 1.00 77.94 89 GLU A CA 1
ATOM 712 C C . GLU A 1 89 ? -14.966 -1.573 3.349 1.00 77.94 89 GLU A C 1
ATOM 714 O O . GLU A 1 89 ? -14.395 -2.256 2.504 1.00 77.94 89 GLU A O 1
ATOM 719 N N . TYR A 1 90 ? -14.310 -0.633 4.039 1.00 74.75 90 TYR A N 1
ATOM 720 C CA . TYR A 1 90 ? -12.925 -0.260 3.738 1.00 74.75 90 TYR A CA 1
ATOM 721 C C . TYR A 1 90 ? -11.927 -1.402 3.974 1.00 74.75 90 TYR A C 1
ATOM 723 O O . TYR A 1 90 ? -10.912 -1.496 3.281 1.00 74.75 90 TYR A O 1
ATOM 731 N N . ILE A 1 91 ? -12.191 -2.270 4.957 1.00 80.12 91 ILE A N 1
ATOM 732 C CA . ILE A 1 91 ? -11.357 -3.453 5.216 1.00 80.12 91 ILE A CA 1
ATOM 733 C C . ILE A 1 91 ? -11.482 -4.435 4.048 1.00 80.12 91 ILE A C 1
ATOM 735 O O . ILE A 1 91 ? -10.469 -4.947 3.571 1.00 80.12 91 ILE A O 1
ATOM 739 N N . VAL A 1 92 ? -12.709 -4.668 3.576 1.00 84.69 92 VAL A N 1
ATOM 740 C CA . VAL A 1 92 ? -12.990 -5.562 2.447 1.00 84.69 92 VAL A CA 1
ATOM 741 C C . VAL A 1 92 ? -12.402 -5.004 1.148 1.00 84.69 92 VAL A C 1
ATOM 743 O O . VAL A 1 92 ? -11.794 -5.741 0.380 1.00 84.69 92 VAL A O 1
ATOM 746 N N . GLU A 1 93 ? -12.475 -3.695 0.912 1.00 82.19 93 GLU A N 1
ATOM 747 C CA . GLU A 1 93 ? -11.827 -3.090 -0.256 1.00 82.19 93 GLU A CA 1
ATOM 748 C C . GLU A 1 93 ? -10.306 -3.314 -0.259 1.00 82.19 93 GLU A C 1
ATOM 750 O O . GLU A 1 93 ? -9.730 -3.659 -1.292 1.00 82.19 93 GLU A O 1
ATOM 755 N N . ILE A 1 94 ? -9.632 -3.144 0.885 1.00 83.38 94 ILE A N 1
ATOM 756 C CA . ILE A 1 94 ? -8.186 -3.398 0.978 1.00 83.38 94 ILE A CA 1
ATOM 757 C C . ILE A 1 94 ? -7.874 -4.884 0.791 1.00 83.38 94 ILE A C 1
ATOM 759 O O . ILE A 1 94 ? -6.892 -5.208 0.120 1.00 83.38 94 ILE A O 1
ATOM 763 N N . SER A 1 95 ? -8.701 -5.786 1.330 1.00 85.88 95 SER A N 1
ATOM 764 C CA . SER A 1 95 ? -8.497 -7.230 1.169 1.00 85.88 95 SER A CA 1
ATOM 765 C C . SER A 1 95 ? -8.680 -7.713 -0.274 1.00 85.88 95 SER A C 1
ATOM 767 O O . SER A 1 95 ? -8.173 -8.780 -0.610 1.00 85.88 95 SER A O 1
ATOM 769 N N . ILE A 1 96 ? -9.334 -6.924 -1.135 1.00 87.00 96 ILE A N 1
ATOM 770 C CA . ILE A 1 96 ? -9.413 -7.147 -2.588 1.00 87.00 96 ILE A CA 1
ATOM 771 C C . ILE A 1 96 ? -8.213 -6.521 -3.307 1.00 87.00 96 ILE A C 1
ATOM 773 O O . ILE A 1 96 ? -7.571 -7.168 -4.133 1.00 87.00 96 ILE A O 1
ATOM 777 N N . ILE A 1 97 ? -7.896 -5.258 -3.004 1.00 85.88 97 ILE A N 1
ATOM 778 C CA . ILE A 1 97 ? -6.869 -4.493 -3.725 1.00 85.88 97 ILE A CA 1
ATOM 779 C C . ILE A 1 97 ? -5.464 -5.062 -3.474 1.00 85.88 97 ILE A C 1
ATOM 781 O O . ILE A 1 97 ? -4.673 -5.168 -4.411 1.00 85.88 97 ILE A O 1
ATOM 785 N N . ALA A 1 98 ? -5.147 -5.445 -2.234 1.00 84.38 98 ALA A N 1
ATOM 786 C CA . ALA A 1 98 ? -3.830 -5.964 -1.865 1.00 84.38 98 ALA A CA 1
ATOM 787 C C . ALA A 1 98 ? -3.418 -7.217 -2.668 1.00 84.38 98 ALA A C 1
ATOM 789 O O . ALA A 1 98 ? -2.383 -7.164 -3.334 1.00 84.38 98 ALA A O 1
ATOM 790 N N . PRO A 1 99 ? -4.202 -8.316 -2.702 1.00 89.06 99 PRO A N 1
ATOM 791 C CA . PRO A 1 99 ? -3.848 -9.481 -3.513 1.00 89.06 99 PRO A CA 1
ATOM 792 C C . PRO A 1 99 ? -3.854 -9.182 -5.018 1.00 89.06 99 PRO A C 1
ATOM 794 O O . PRO A 1 99 ? -3.056 -9.768 -5.745 1.00 89.06 99 PRO A O 1
ATOM 797 N N . ALA A 1 100 ? -4.704 -8.267 -5.502 1.00 86.94 100 ALA A N 1
ATOM 798 C CA . ALA A 1 100 ? -4.715 -7.879 -6.912 1.00 86.94 100 ALA A CA 1
ATOM 799 C C . ALA A 1 100 ? -3.408 -7.184 -7.328 1.00 86.94 100 ALA A C 1
ATOM 801 O O . ALA A 1 100 ? -2.832 -7.524 -8.360 1.00 86.94 100 ALA A O 1
ATOM 802 N N . ILE A 1 101 ? -2.910 -6.250 -6.515 1.00 84.00 101 ILE A N 1
ATOM 803 C CA . ILE A 1 101 ? -1.632 -5.569 -6.766 1.00 84.00 101 ILE A CA 1
ATOM 804 C C . ILE A 1 101 ? -0.469 -6.555 -6.691 1.00 84.00 101 ILE A C 1
ATOM 806 O O . ILE A 1 101 ? 0.403 -6.541 -7.562 1.00 84.00 101 ILE A O 1
ATOM 810 N N . GLU A 1 102 ? -0.492 -7.451 -5.710 1.00 83.81 102 GLU A N 1
ATOM 811 C CA . GLU A 1 102 ? 0.548 -8.459 -5.548 1.00 83.81 102 GLU A CA 1
ATOM 812 C C . GLU A 1 102 ? 0.629 -9.393 -6.765 1.00 83.81 102 GLU A C 1
ATOM 814 O O . GLU A 1 102 ? 1.709 -9.660 -7.289 1.00 83.81 102 GLU A O 1
ATOM 819 N N . LEU A 1 103 ? -0.520 -9.825 -7.290 1.00 86.75 103 LEU A N 1
ATOM 820 C CA . LEU A 1 103 ? -0.586 -10.659 -8.491 1.00 86.75 103 LEU A CA 1
ATOM 821 C C . LEU A 1 103 ? -0.197 -9.914 -9.771 1.00 86.75 103 LEU A C 1
ATOM 823 O O . LEU A 1 103 ? 0.436 -10.503 -10.643 1.00 86.75 103 LEU A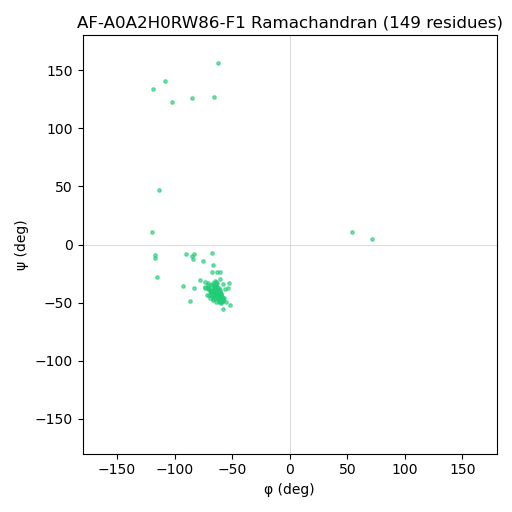 O 1
ATOM 827 N N . LEU A 1 104 ? -0.566 -8.641 -9.911 1.00 83.00 104 LEU A N 1
ATOM 828 C CA . LEU A 1 104 ? -0.270 -7.875 -11.124 1.00 83.00 104 LEU A CA 1
ATOM 829 C C . LEU A 1 104 ? 1.203 -7.483 -11.221 1.00 83.00 104 LEU A C 1
ATOM 831 O O . LEU A 1 104 ? 1.774 -7.486 -12.311 1.00 83.00 104 LEU A O 1
ATOM 835 N N . PHE A 1 105 ? 1.823 -7.150 -10.092 1.00 79.06 105 PHE A N 1
ATOM 836 C CA . PHE A 1 105 ? 3.138 -6.519 -10.095 1.00 79.06 105 PHE A CA 1
ATOM 837 C C . PHE A 1 105 ? 4.241 -7.368 -9.463 1.00 79.06 105 PHE A C 1
ATOM 839 O O . PHE A 1 105 ? 5.391 -7.246 -9.880 1.00 79.06 105 PHE A O 1
ATOM 846 N N . ALA A 1 106 ? 3.907 -8.252 -8.521 1.00 78.56 106 ALA A N 1
ATOM 847 C CA . ALA A 1 106 ? 4.868 -9.056 -7.765 1.00 78.56 106 ALA A CA 1
ATOM 848 C C . ALA A 1 106 ? 4.683 -10.572 -7.952 1.00 78.56 106 ALA A C 1
ATOM 850 O O . ALA A 1 106 ? 5.332 -11.353 -7.260 1.00 78.56 106 ALA A O 1
ATOM 851 N N . ALA A 1 107 ? 3.863 -11.024 -8.911 1.00 81.56 107 ALA A N 1
ATOM 852 C CA . ALA A 1 107 ? 3.605 -12.450 -9.129 1.00 81.56 107 ALA A CA 1
ATOM 853 C C . ALA A 1 107 ? 4.885 -13.282 -9.297 1.00 81.56 107 ALA A C 1
ATOM 855 O O . ALA A 1 107 ? 4.929 -14.431 -8.875 1.00 81.56 107 ALA A O 1
ATOM 856 N N . GLU A 1 108 ? 5.948 -12.736 -9.877 1.00 80.50 108 GLU A N 1
ATOM 857 C CA . GLU A 1 108 ? 7.216 -13.456 -10.048 1.00 80.50 108 GLU A CA 1
ATOM 858 C C . GLU A 1 108 ? 7.879 -13.906 -8.736 1.00 80.50 108 GLU A C 1
ATOM 860 O O . GLU A 1 108 ? 8.597 -14.902 -8.743 1.00 80.50 108 GLU A O 1
ATOM 865 N N . TYR A 1 109 ? 7.578 -13.252 -7.610 1.00 79.44 109 TYR A N 1
ATOM 866 C CA . TYR A 1 109 ? 8.102 -13.612 -6.289 1.00 79.44 109 TYR A CA 1
ATOM 867 C C . TYR A 1 109 ? 7.326 -14.743 -5.602 1.00 79.44 109 TYR A C 1
ATOM 869 O O . TYR A 1 109 ? 7.764 -15.252 -4.569 1.00 79.44 109 TYR A O 1
ATOM 877 N N . TYR A 1 110 ? 6.189 -15.159 -6.165 1.00 83.75 110 TYR A N 1
ATOM 878 C CA . TYR A 1 110 ? 5.308 -16.157 -5.569 1.00 83.75 110 TYR A CA 1
ATOM 879 C C . TYR A 1 110 ? 5.347 -17.484 -6.319 1.00 83.75 110 TYR A C 1
ATOM 881 O O . TYR A 1 110 ? 5.318 -17.541 -7.554 1.00 83.75 110 TYR A O 1
ATOM 889 N N . ASP A 1 111 ? 5.319 -18.571 -5.549 1.00 91.00 111 ASP A N 1
ATOM 890 C CA . ASP A 1 111 ? 5.062 -19.897 -6.094 1.00 91.00 111 ASP A CA 1
ATOM 891 C C . ASP A 1 111 ? 3.657 -19.977 -6.722 1.00 91.00 111 ASP A C 1
ATOM 893 O O . ASP A 1 111 ? 2.743 -19.217 -6.379 1.00 91.00 111 ASP A O 1
ATOM 897 N N . SER A 1 112 ? 3.481 -20.919 -7.649 1.00 91.25 112 SER A N 1
ATOM 898 C CA . SER A 1 112 ? 2.215 -21.161 -8.345 1.00 91.25 112 SER A CA 1
ATOM 899 C C . SER A 1 112 ? 1.053 -21.371 -7.373 1.00 91.25 112 SER A C 1
ATOM 901 O O . SER A 1 112 ? -0.040 -20.861 -7.613 1.00 91.25 112 SER A O 1
ATOM 903 N N . VAL A 1 113 ? 1.291 -22.050 -6.245 1.00 93.12 113 VAL A N 1
ATOM 904 C CA . VAL A 1 113 ? 0.259 -22.266 -5.223 1.00 93.12 113 VAL A CA 1
ATOM 905 C C . VAL A 1 113 ? -0.146 -20.946 -4.561 1.00 93.12 113 VAL A C 1
ATOM 907 O O . VAL A 1 113 ? -1.335 -20.641 -4.474 1.00 93.12 113 VAL A O 1
ATOM 910 N N . SER A 1 114 ? 0.819 -20.122 -4.152 1.00 89.06 114 SER A N 1
ATOM 911 C CA . SER A 1 114 ? 0.552 -18.833 -3.499 1.00 89.06 114 SER A CA 1
ATOM 912 C C . SER A 1 114 ? -0.198 -17.862 -4.412 1.00 89.06 114 SER A C 1
ATOM 914 O O . SER A 1 114 ? -1.100 -17.164 -3.952 1.00 89.06 114 SER A O 1
ATOM 916 N N . LYS A 1 115 ? 0.107 -17.866 -5.718 1.00 91.69 115 LYS A N 1
ATOM 917 C CA . LYS A 1 115 ? -0.636 -17.082 -6.719 1.00 91.69 115 LYS A CA 1
ATOM 918 C C . LYS A 1 115 ? -2.109 -17.468 -6.758 1.00 91.69 115 LYS A C 1
ATOM 920 O O . LYS A 1 115 ? -2.979 -16.603 -6.732 1.00 91.69 115 LYS A O 1
ATOM 925 N N . VAL A 1 116 ? -2.392 -18.770 -6.799 1.00 93.31 116 VAL A N 1
ATOM 926 C CA . VAL A 1 116 ? -3.770 -19.276 -6.820 1.00 93.31 116 VAL A CA 1
ATOM 927 C C . VAL A 1 116 ? -4.498 -18.899 -5.532 1.00 93.31 116 VAL A C 1
ATOM 929 O O . VAL A 1 116 ? -5.634 -18.439 -5.596 1.00 93.31 116 VAL A O 1
ATOM 932 N N . VAL A 1 117 ? -3.843 -19.020 -4.375 1.00 93.31 117 VAL A N 1
ATOM 933 C CA . VAL A 1 117 ? -4.433 -18.624 -3.087 1.00 93.31 117 VAL A CA 1
ATOM 934 C C . VAL A 1 117 ? -4.771 -17.132 -3.063 1.00 93.31 117 VAL A C 1
ATOM 936 O O . VAL A 1 117 ? -5.892 -16.781 -2.703 1.00 93.31 117 VAL A O 1
ATOM 939 N N . LEU A 1 118 ? -3.852 -16.259 -3.491 1.00 91.19 118 LEU A N 1
ATOM 940 C CA . LEU A 1 118 ? -4.097 -14.814 -3.580 1.00 91.19 118 LEU A CA 1
ATOM 941 C C . LEU A 1 118 ? -5.253 -14.493 -4.536 1.00 91.19 118 LEU A C 1
ATOM 943 O O . LEU A 1 1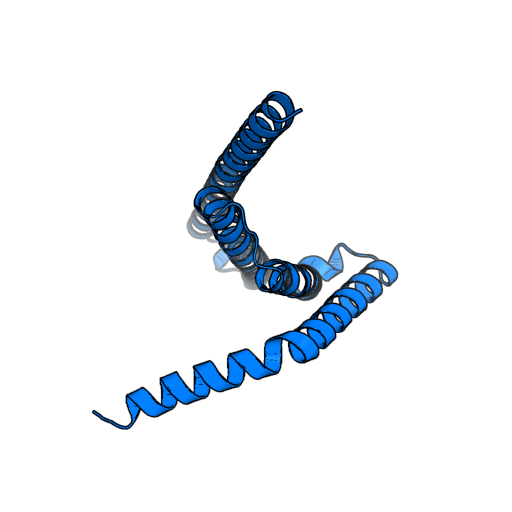18 ? -6.107 -13.668 -4.211 1.00 91.19 118 LEU A O 1
ATOM 947 N N . ALA A 1 119 ? -5.318 -15.177 -5.681 1.00 91.69 119 ALA A N 1
ATOM 948 C CA . ALA A 1 119 ? -6.352 -14.950 -6.686 1.00 91.69 119 ALA A CA 1
ATOM 949 C C . ALA A 1 119 ? -7.734 -15.365 -6.171 1.00 91.69 119 ALA A C 1
ATOM 951 O O . ALA A 1 119 ? -8.692 -14.600 -6.274 1.00 91.69 119 ALA A O 1
ATOM 952 N N . VAL A 1 120 ? -7.831 -16.551 -5.563 1.00 94.56 120 VAL A N 1
ATOM 953 C CA . VAL A 1 120 ? -9.075 -17.048 -4.964 1.00 94.56 120 VAL A CA 1
ATOM 954 C C . VAL A 1 120 ? -9.497 -16.164 -3.795 1.00 94.56 120 VAL A C 1
ATOM 956 O O . VAL A 1 120 ? -10.664 -15.797 -3.705 1.00 94.56 120 VAL A O 1
ATOM 959 N N . PHE A 1 121 ? -8.566 -15.762 -2.928 1.00 93.25 121 PHE A N 1
ATOM 960 C CA . PHE A 1 121 ? -8.861 -14.872 -1.807 1.00 93.25 121 PHE A CA 1
ATOM 961 C C . PHE A 1 121 ? -9.404 -13.515 -2.277 1.00 93.25 121 PHE A C 1
ATOM 963 O O . PHE A 1 121 ? -10.439 -13.066 -1.784 1.00 93.25 121 PHE A O 1
ATOM 970 N N . GLY A 1 122 ? -8.757 -12.886 -3.263 1.00 90.94 122 GLY A N 1
ATOM 971 C CA . GLY A 1 122 ? -9.219 -11.622 -3.841 1.00 90.94 122 GLY A CA 1
ATOM 972 C C . GLY A 1 122 ? -10.600 -11.742 -4.490 1.00 90.94 122 GLY A C 1
ATOM 973 O O . GLY A 1 122 ? -11.472 -10.916 -4.231 1.00 90.94 122 GLY A O 1
ATOM 974 N N . LEU A 1 123 ? -10.836 -12.804 -5.269 1.00 93.31 123 LEU A N 1
ATOM 975 C CA . LEU A 1 123 ? -12.126 -13.054 -5.924 1.00 93.31 123 LEU A CA 1
ATOM 976 C C . LEU A 1 123 ? -13.255 -13.343 -4.929 1.00 93.31 123 LEU A C 1
ATOM 978 O O . LEU A 1 123 ? -14.359 -12.827 -5.094 1.00 93.31 123 LEU A O 1
ATOM 982 N N . CYS A 1 124 ? -12.992 -14.125 -3.882 1.00 93.62 124 CYS A N 1
ATOM 983 C CA . CYS A 1 124 ? -13.971 -14.386 -2.830 1.00 93.62 124 CYS A CA 1
ATOM 984 C C . CYS A 1 124 ? -14.364 -13.093 -2.105 1.00 93.62 124 CYS A C 1
ATOM 986 O O . CYS A 1 124 ? -15.552 -12.840 -1.912 1.00 93.62 124 CYS A O 1
ATOM 988 N N . ASN A 1 125 ? -13.389 -12.249 -1.748 1.00 90.50 125 ASN A N 1
ATOM 989 C CA . ASN A 1 125 ? -13.679 -10.956 -1.125 1.00 90.50 125 ASN A CA 1
ATOM 990 C C . ASN A 1 125 ? -14.425 -10.015 -2.077 1.00 90.50 125 ASN A C 1
ATOM 992 O O . ASN A 1 125 ? -15.336 -9.321 -1.639 1.00 90.50 125 ASN A O 1
ATOM 996 N N . LEU A 1 126 ? -14.107 -10.034 -3.375 1.00 89.81 126 LEU A N 1
ATOM 997 C CA . LEU A 1 126 ? -14.827 -9.256 -4.382 1.00 89.81 126 LEU A CA 1
ATOM 998 C C . LEU A 1 126 ? -16.293 -9.687 -4.485 1.00 89.81 126 LEU A C 1
ATOM 1000 O O . LEU A 1 126 ? -17.183 -8.842 -4.525 1.00 89.81 126 LEU A O 1
ATOM 1004 N N . PHE A 1 127 ? -16.556 -10.995 -4.484 1.00 90.94 127 PHE A N 1
ATOM 1005 C CA . PHE A 1 127 ? -17.920 -11.513 -4.501 1.00 90.94 127 PHE A CA 1
ATOM 1006 C C . PHE A 1 127 ? -18.697 -11.105 -3.243 1.00 90.94 127 PHE A C 1
ATOM 1008 O O . PHE A 1 127 ? -19.832 -10.644 -3.341 1.00 90.94 127 PHE A O 1
ATOM 1015 N N . LEU A 1 128 ? -18.070 -11.214 -2.065 1.00 88.44 128 LEU A N 1
ATOM 1016 C CA . LEU A 1 128 ? -18.658 -10.750 -0.806 1.00 88.44 128 LEU A CA 1
ATOM 1017 C C . LEU A 1 128 ? -18.946 -9.247 -0.830 1.00 88.44 128 LEU A C 1
ATOM 1019 O O . LEU A 1 128 ? -20.011 -8.829 -0.381 1.00 88.44 128 LEU A O 1
ATOM 1023 N N . TYR A 1 129 ? -18.026 -8.450 -1.375 1.00 86.50 129 TYR A N 1
ATOM 1024 C CA . TYR A 1 129 ? -18.184 -7.007 -1.500 1.00 86.50 129 TYR A CA 1
ATOM 1025 C C . TYR A 1 129 ? -19.382 -6.646 -2.377 1.00 86.50 129 TYR A C 1
ATOM 1027 O O . TYR A 1 129 ? -20.245 -5.890 -1.947 1.00 86.50 129 TYR A O 1
ATOM 1035 N N . LEU A 1 130 ? -19.494 -7.242 -3.566 1.00 87.19 130 LEU A N 1
ATOM 1036 C CA . LEU A 1 130 ? -20.622 -6.990 -4.466 1.00 87.19 130 LEU A CA 1
ATOM 1037 C C . LEU A 1 130 ? -21.958 -7.441 -3.865 1.00 87.19 130 LEU A C 1
ATOM 1039 O O . LEU A 1 130 ? -22.959 -6.749 -4.020 1.00 87.19 130 LEU A O 1
ATOM 1043 N N . TYR A 1 131 ? -21.978 -8.571 -3.157 1.00 87.62 131 TYR A N 1
ATOM 1044 C CA . TYR A 1 131 ? -23.198 -9.089 -2.540 1.00 87.62 131 TYR A CA 1
ATOM 1045 C C . TYR A 1 131 ? -23.701 -8.218 -1.377 1.00 87.62 131 TYR A C 1
ATOM 1047 O O . TYR A 1 131 ? -24.906 -8.025 -1.248 1.00 87.62 131 TYR A O 1
ATOM 1055 N N . PHE A 1 132 ? -22.802 -7.704 -0.528 1.00 84.00 132 PHE A N 1
ATOM 1056 C CA . PHE A 1 132 ? -23.183 -6.922 0.657 1.00 84.00 132 PHE A CA 1
ATOM 1057 C C . PHE A 1 132 ? -23.236 -5.409 0.432 1.00 84.00 132 PHE A C 1
ATOM 1059 O O . PHE A 1 132 ? -24.082 -4.760 1.033 1.00 84.00 132 PHE A O 1
ATOM 1066 N N . PHE A 1 133 ? -22.345 -4.853 -0.391 1.00 79.94 133 PHE A N 1
ATOM 1067 C CA . PHE A 1 133 ? -22.164 -3.403 -0.556 1.00 79.94 133 PHE A CA 1
ATOM 1068 C C . PHE A 1 133 ? -22.482 -2.905 -1.972 1.00 79.94 133 PHE A C 1
ATOM 1070 O O . PHE A 1 133 ? -22.597 -1.701 -2.186 1.00 79.94 133 PHE A O 1
ATOM 1077 N N . GLY A 1 134 ? -22.654 -3.805 -2.949 1.00 69.25 134 GLY A N 1
ATOM 1078 C CA . GLY A 1 134 ? -22.909 -3.420 -4.341 1.00 69.25 134 GLY A CA 1
ATOM 1079 C C . GLY A 1 134 ? -24.201 -2.618 -4.534 1.00 69.25 134 GLY A C 1
ATOM 1080 O O . GLY A 1 134 ? -24.213 -1.666 -5.305 1.00 69.25 134 GLY A O 1
ATOM 1081 N N . ALA A 1 135 ? -25.265 -2.946 -3.793 1.00 63.78 135 ALA A N 1
ATOM 1082 C CA . ALA A 1 135 ? -26.559 -2.270 -3.921 1.00 63.78 135 ALA A CA 1
ATOM 1083 C C . ALA A 1 135 ? -26.538 -0.803 -3.444 1.00 63.78 135 ALA A C 1
ATOM 1085 O O . ALA A 1 135 ? -27.202 0.040 -4.045 1.00 63.78 135 ALA A O 1
ATOM 1086 N N . ASP A 1 136 ? -25.755 -0.487 -2.408 1.00 60.56 136 ASP A N 1
ATOM 1087 C CA . ASP A 1 136 ? -25.697 0.859 -1.820 1.00 60.56 136 ASP A CA 1
ATOM 1088 C C . ASP A 1 136 ? -24.845 1.828 -2.671 1.00 60.56 136 ASP A C 1
ATOM 1090 O O . ASP A 1 136 ? -25.123 3.027 -2.732 1.00 60.56 136 ASP A O 1
ATOM 1094 N N . HIS A 1 137 ? -23.827 1.319 -3.378 1.00 59.88 137 HIS A N 1
ATOM 1095 C CA . HIS A 1 137 ? -22.975 2.122 -4.269 1.00 59.88 137 HIS A CA 1
ATOM 1096 C C . HIS A 1 137 ? -23.670 2.528 -5.583 1.00 59.88 137 HIS A C 1
ATOM 1098 O O . HIS A 1 137 ? -23.420 3.625 -6.097 1.00 59.88 137 HIS A O 1
ATOM 1104 N N . ASP A 1 138 ? -24.573 1.697 -6.115 1.00 57.06 138 ASP A N 1
ATOM 1105 C CA . ASP A 1 138 ? -25.339 2.014 -7.329 1.00 57.06 138 ASP A CA 1
ATOM 1106 C C . ASP A 1 138 ? -26.319 3.184 -7.100 1.00 57.06 138 ASP A C 1
ATOM 1108 O O . ASP A 1 138 ? -26.515 4.034 -7.977 1.00 57.06 138 ASP A O 1
ATOM 1112 N N . GLU A 1 139 ? -26.893 3.288 -5.898 1.00 56.28 139 GLU A N 1
ATOM 1113 C CA . GLU A 1 139 ? -27.829 4.356 -5.525 1.00 56.28 139 GLU A CA 1
ATOM 1114 C C . GLU A 1 139 ? -27.125 5.720 -5.384 1.00 56.28 139 GLU A C 1
ATOM 1116 O O . GLU A 1 139 ? -27.647 6.759 -5.813 1.00 56.28 139 GLU A O 1
ATOM 1121 N N . GLU A 1 140 ? -25.895 5.727 -4.860 1.00 57.72 140 GLU A N 1
ATOM 1122 C CA . GLU A 1 140 ? -25.060 6.926 -4.758 1.00 57.72 140 GLU A CA 1
ATOM 1123 C C . GLU A 1 140 ? -24.617 7.421 -6.149 1.00 57.72 140 GLU A C 1
ATOM 1125 O O . GLU A 1 140 ? -24.710 8.619 -6.445 1.00 57.72 140 GLU A O 1
ATOM 1130 N N . LEU A 1 141 ? -24.238 6.506 -7.052 1.00 55.16 141 LEU A N 1
ATOM 1131 C CA . LEU A 1 141 ? -23.877 6.831 -8.436 1.00 55.16 141 LEU A CA 1
ATOM 1132 C C . LEU A 1 141 ? -25.067 7.432 -9.206 1.00 55.16 141 LEU A C 1
ATOM 1134 O O . LEU A 1 141 ? -24.919 8.451 -9.892 1.00 55.16 141 LEU A O 1
ATOM 1138 N N . HIS A 1 142 ? -26.266 6.864 -9.043 1.00 56.31 142 HIS A N 1
ATOM 1139 C CA . HIS A 1 142 ? -27.492 7.399 -9.637 1.00 56.31 142 HIS A CA 1
ATOM 1140 C C . HIS A 1 142 ? -27.862 8.789 -9.094 1.00 56.31 142 HIS A C 1
ATOM 1142 O O . HIS A 1 142 ? -28.269 9.656 -9.874 1.00 56.31 142 HIS A O 1
ATOM 1148 N N . ASN A 1 143 ? -27.666 9.054 -7.799 1.00 58.47 143 ASN A N 1
ATOM 1149 C CA . ASN A 1 143 ? -27.907 10.375 -7.207 1.00 58.47 143 ASN A CA 1
ATOM 1150 C C . ASN A 1 143 ? -26.905 11.436 -7.687 1.00 58.47 143 ASN A C 1
ATOM 1152 O O . ASN A 1 143 ? -27.288 12.575 -7.980 1.00 58.47 143 ASN A O 1
ATOM 1156 N N . VAL A 1 144 ? -25.626 11.077 -7.824 1.00 59.31 144 VAL A N 1
ATOM 1157 C CA . VAL A 1 144 ? -24.594 11.978 -8.362 1.00 59.31 144 VAL A CA 1
ATOM 1158 C C . VAL A 1 144 ? -24.856 12.288 -9.842 1.00 59.31 144 VAL A C 1
ATOM 1160 O O . VAL A 1 144 ? -24.770 13.451 -10.250 1.00 59.31 144 VAL A O 1
ATOM 1163 N N . MET A 1 145 ? -25.257 11.291 -10.639 1.00 55.75 145 MET A N 1
ATOM 1164 C CA . MET A 1 145 ? -25.616 11.489 -12.049 1.00 55.75 145 MET A CA 1
ATOM 1165 C C . MET A 1 145 ? -26.940 12.250 -12.235 1.00 55.75 145 MET A C 1
ATOM 1167 O O . MET A 1 145 ? -27.062 13.048 -13.166 1.00 55.75 145 MET A O 1
ATOM 1171 N N . GLY A 1 146 ? -27.915 12.076 -11.336 1.00 56.66 146 GLY A N 1
ATOM 1172 C CA . GLY A 1 146 ? -29.168 12.837 -11.335 1.00 56.66 146 GLY A CA 1
ATOM 1173 C C . GLY A 1 146 ? -28.956 14.324 -11.037 1.00 56.66 146 GLY A C 1
ATOM 1174 O O . GLY A 1 146 ? -29.530 15.185 -11.705 1.00 56.66 146 GLY A O 1
ATOM 1175 N N . LYS A 1 147 ? -28.048 14.641 -10.107 1.00 53.91 147 LYS A N 1
ATOM 1176 C CA . LYS A 1 147 ? -27.721 16.021 -9.713 1.00 53.91 147 LYS A CA 1
ATOM 1177 C C . LYS A 1 147 ? -27.014 16.823 -10.814 1.00 53.91 147 LYS A C 1
ATOM 1179 O O . LYS A 1 147 ? -27.107 18.050 -10.828 1.00 53.91 147 LYS A O 1
ATOM 1184 N N . HIS A 1 148 ? -26.344 16.151 -11.750 1.00 54.00 148 HIS A N 1
ATOM 1185 C CA . HIS A 1 148 ? -25.662 16.786 -12.883 1.00 54.00 148 HIS A CA 1
ATOM 1186 C C . HIS A 1 148 ? -26.565 17.069 -14.096 1.00 54.00 148 HIS A C 1
ATOM 1188 O O . HIS A 1 148 ? -26.138 17.786 -14.997 1.00 54.00 148 HIS A O 1
ATOM 1194 N N . ARG A 1 149 ? -27.807 16.557 -14.126 1.00 55.72 149 ARG A N 1
ATOM 1195 C CA . ARG A 1 149 ? -28.793 16.864 -15.184 1.00 55.72 149 ARG A CA 1
ATOM 1196 C C . ARG A 1 149 ? -29.683 18.074 -14.888 1.00 55.72 149 ARG A C 1
ATOM 1198 O O . ARG A 1 149 ? -30.424 18.498 -15.768 1.00 55.72 149 ARG A O 1
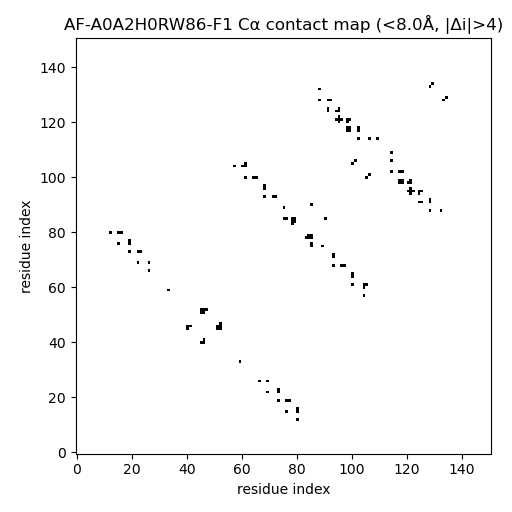ATOM 1205 N N . THR A 1 150 ? -29.622 18.631 -13.680 1.00 54.84 150 THR A N 1
ATOM 1206 C CA . THR A 1 150 ? -30.427 19.788 -13.250 1.00 54.84 150 THR A CA 1
ATOM 1207 C C . THR A 1 150 ? -29.570 21.027 -12.982 1.00 54.84 150 THR A C 1
ATOM 1209 O O . THR A 1 150 ? -29.715 21.672 -11.941 1.00 54.84 150 THR A O 1
ATOM 1212 N N . LYS A 1 151 ? -28.655 21.350 -13.897 1.00 42.28 151 LYS A N 1
ATOM 1213 C CA . LYS A 1 151 ? -28.043 22.678 -14.008 1.00 42.28 151 LYS A CA 1
ATOM 1214 C C . LYS A 1 151 ? -27.894 23.069 -15.467 1.00 42.28 151 LYS A C 1
ATOM 1216 O O . LYS A 1 151 ? -27.467 22.194 -16.248 1.00 42.28 151 LYS A O 1
#

Mean predicted aligned error: 10.19 Å

Secondary structure (DSSP, 8-state):
-HHHHHHHHHHHHHHHHHHHHHHHHHHHHHHHHHHHHHHHHHHSSGGGSHHHHHHHHHHHHHHHHHHHHHHHHHHHHHHHHHHS---HHHHHHHHHHHHHHHHHHSGGGS-HHHHHHHHHHHHHHHHHHHHHHHHHHHHHHHHHHHHTS--

pLDDT: mean 80.49, std 10.5, range [42.28, 94.56]

Foldseek 3Di:
DVVVVVVVVVVVLVVLVVVLVVLVVVLVVLVVVLVVVVVVCVVVVVCVDPVSVVVNVLVVVLSVLVSVLSVLVSVQSVVCSVPVDRDVLSVLVSQQSVLVSCLVRVVVVDDPVVNVVSVVSNVVSVVVNCVPPVVVVVVVVVVVVVVVVPD

Radius of gyration: 20.61 Å; Cα contacts (8 Å, |Δi|>4): 72; chains: 1; bounding box: 54×45×59 Å